Protein AF-A0A3B0TQI8-F1 (afdb_monomer_lite)

Sequence (138 aa):
MKEDKDKKLDAFIRKAVIEVGLENPTVDFTRSVLSKIQADAQKSTAFVYRPLISKSVWLMILTAIAGVFVYSIWENPSSEISWLAVSKLNRFAEFNLLANSLNFYISNTVIYSFVGLAFFVWVQVFLLKSYMNKRIAL

Foldseek 3Di:
DVVVVVVVVVVVVVVVDVVVPDPDDPPCNVVVVVVVVVVVVVVPPPPPPDPPADPVVVVVVVVVVVVVVVVVCVVDVPPDPPVPDPPPPPPPPDDDDDDDDPPPPCDVVNVVVVVVVVVVVVVVVVVVVVVVVVVVVD

Structure (mmCIF, N/CA/C/O backbone):
data_AF-A0A3B0TQI8-F1
#
_entry.id   AF-A0A3B0TQI8-F1
#
loop_
_atom_site.group_PDB
_atom_site.id
_atom_site.type_symbol
_atom_site.label_atom_id
_atom_site.label_alt_id
_atom_site.label_comp_id
_atom_site.label_asym_id
_atom_site.label_entity_id
_atom_site.label_seq_id
_atom_site.pdbx_PDB_ins_code
_atom_site.Cartn_x
_atom_site.Cartn_y
_atom_site.Cartn_z
_atom_site.occupancy
_atom_site.B_iso_or_equiv
_atom_site.auth_seq_id
_atom_site.auth_comp_id
_atom_site.auth_asym_id
_atom_site.auth_atom_id
_atom_site.pdbx_PDB_model_num
ATOM 1 N N . MET A 1 1 ? -16.531 9.895 62.128 1.00 58.44 1 MET A N 1
ATOM 2 C CA . MET A 1 1 ? -17.303 11.049 61.598 1.00 58.44 1 MET A CA 1
ATOM 3 C C . MET A 1 1 ? -17.524 11.023 60.077 1.00 58.44 1 MET A C 1
ATOM 5 O O . MET A 1 1 ? -18.544 11.544 59.652 1.00 58.44 1 MET A O 1
ATOM 9 N N . LYS A 1 2 ? -16.628 10.447 59.249 1.00 62.44 2 LYS A N 1
ATOM 10 C CA . LYS A 1 2 ? -16.871 10.251 57.797 1.00 62.44 2 LYS A CA 1
ATOM 11 C C . LYS A 1 2 ? -17.733 9.011 57.502 1.00 62.44 2 LYS A C 1
ATOM 13 O O . LYS A 1 2 ? -18.733 9.125 56.816 1.00 62.44 2 LYS A O 1
ATOM 18 N N . GLU A 1 3 ? -17.442 7.898 58.172 1.00 70.44 3 GLU A N 1
ATOM 19 C CA . GLU A 1 3 ? -18.153 6.618 58.008 1.00 70.44 3 GLU A CA 1
ATOM 20 C C . GLU A 1 3 ? -19.667 6.683 58.319 1.00 70.44 3 GLU A C 1
ATOM 22 O O . GLU A 1 3 ? -20.476 6.032 57.666 1.00 70.44 3 GLU A O 1
ATOM 27 N N . ASP A 1 4 ? -20.081 7.523 59.276 1.00 75.38 4 ASP A N 1
ATOM 28 C CA . ASP A 1 4 ? -21.503 7.764 59.579 1.00 75.38 4 ASP A CA 1
ATOM 29 C C . ASP A 1 4 ? -22.238 8.527 58.472 1.00 75.38 4 ASP A C 1
ATOM 31 O O . ASP A 1 4 ? -23.449 8.377 58.303 1.00 75.38 4 ASP A O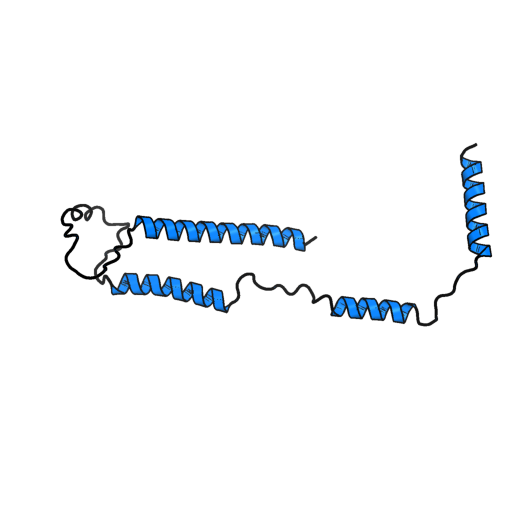 1
ATOM 35 N N . LYS A 1 5 ? -21.524 9.378 57.725 1.00 77.69 5 LYS A N 1
ATOM 36 C CA . LYS A 1 5 ? -22.107 10.114 56.598 1.00 77.69 5 LYS A CA 1
ATOM 37 C C . LYS A 1 5 ? -22.331 9.179 55.416 1.00 77.69 5 LYS A C 1
ATOM 39 O O . LYS A 1 5 ? -23.392 9.251 54.805 1.00 77.69 5 LYS A O 1
ATOM 44 N N . ASP A 1 6 ? -21.395 8.266 55.175 1.00 83.69 6 ASP A N 1
ATOM 45 C CA . ASP A 1 6 ? -21.496 7.268 54.108 1.00 83.69 6 ASP A CA 1
ATOM 46 C C . ASP A 1 6 ? -22.651 6.290 54.373 1.00 83.69 6 ASP A C 1
ATOM 48 O O . ASP A 1 6 ? -23.469 6.052 53.488 1.00 83.69 6 ASP A O 1
ATOM 52 N N . LYS A 1 7 ? -22.819 5.823 55.621 1.00 86.94 7 LYS A N 1
ATOM 53 C CA . LYS A 1 7 ? -23.960 4.970 56.016 1.00 86.94 7 LYS A CA 1
ATOM 54 C C . LYS A 1 7 ? -25.311 5.670 55.854 1.00 86.94 7 LYS A C 1
ATOM 56 O O . LYS A 1 7 ? -26.284 5.050 55.428 1.00 86.94 7 LYS A O 1
ATOM 61 N N . LYS A 1 8 ? -25.392 6.964 56.182 1.00 87.12 8 LYS A N 1
ATOM 62 C CA . LYS A 1 8 ? -26.620 7.754 55.985 1.00 87.12 8 LYS A CA 1
ATOM 63 C C . LYS A 1 8 ? -26.927 7.986 54.509 1.00 87.12 8 LYS A C 1
ATOM 65 O O . LYS A 1 8 ? -28.097 7.951 54.133 1.00 87.12 8 LYS A O 1
ATOM 70 N N . LEU A 1 9 ? -25.900 8.210 53.693 1.00 89.19 9 LEU A N 1
ATOM 71 C CA . LEU A 1 9 ? -26.044 8.381 52.252 1.00 89.19 9 LEU A CA 1
ATOM 72 C C . LEU A 1 9 ? -26.513 7.083 51.586 1.00 89.19 9 LEU A C 1
ATOM 74 O O . LEU A 1 9 ? -27.453 7.113 50.798 1.00 89.19 9 LEU A O 1
ATOM 78 N N . ASP A 1 10 ? -25.933 5.947 51.967 1.00 89.62 10 ASP A N 1
ATOM 79 C CA . ASP A 1 10 ? -26.330 4.630 51.463 1.00 89.62 10 ASP A CA 1
ATOM 80 C C . ASP A 1 10 ? -27.778 4.285 51.850 1.00 89.62 10 ASP A C 1
ATOM 82 O O . ASP A 1 10 ? -28.590 3.898 51.009 1.00 89.62 10 ASP A O 1
ATOM 86 N N . ALA A 1 11 ? -28.164 4.544 53.105 1.00 91.00 11 ALA A N 1
ATOM 87 C CA . ALA A 1 11 ? -29.542 4.364 53.559 1.00 91.00 11 ALA A CA 1
ATOM 88 C C . ALA A 1 11 ? -30.543 5.267 52.811 1.00 91.00 11 ALA A C 1
ATOM 90 O O . ALA A 1 11 ? -31.671 4.844 52.540 1.00 91.00 11 ALA A O 1
ATOM 91 N N . PHE A 1 12 ? -30.140 6.494 52.467 1.00 90.88 12 PHE A N 1
ATOM 92 C CA . PHE A 1 12 ? -30.950 7.424 51.680 1.00 90.88 12 PHE A CA 1
ATOM 93 C C . PHE A 1 12 ? -31.124 6.943 50.234 1.00 90.88 12 PHE A C 1
ATOM 95 O O . PHE A 1 12 ? -32.255 6.865 49.757 1.00 90.88 12 PHE A O 1
ATOM 102 N N . ILE A 1 13 ? -30.033 6.547 49.569 1.00 87.94 13 ILE A N 1
ATOM 103 C CA . ILE A 1 13 ? -30.069 5.994 48.206 1.00 87.94 13 ILE A CA 1
ATOM 104 C C . ILE A 1 13 ? -30.945 4.741 48.173 1.00 87.94 13 ILE A C 1
ATOM 106 O O . ILE A 1 13 ? -31.817 4.611 47.317 1.00 87.94 13 ILE A O 1
ATOM 110 N N . ARG A 1 14 ? -30.777 3.843 49.146 1.00 86.50 14 ARG A N 1
ATOM 111 C CA . ARG A 1 14 ? -31.551 2.604 49.230 1.00 86.50 14 ARG A CA 1
ATOM 112 C C . ARG A 1 14 ? -33.044 2.865 49.422 1.00 86.50 14 ARG A C 1
ATOM 114 O O . ARG A 1 14 ? -33.850 2.184 48.796 1.00 86.50 14 ARG A O 1
ATOM 121 N N . LYS A 1 15 ? -33.424 3.857 50.236 1.00 87.50 15 LYS A N 1
ATOM 122 C CA . LYS A 1 15 ? -34.827 4.285 50.367 1.00 87.50 15 LYS A CA 1
ATOM 123 C C . LYS A 1 15 ? -35.376 4.845 49.059 1.00 87.50 15 LYS A C 1
ATOM 125 O O . LYS A 1 15 ? -36.443 4.411 48.646 1.00 87.50 15 LYS A O 1
ATOM 130 N N . ALA A 1 16 ? -34.634 5.738 48.407 1.00 85.12 16 ALA A N 1
ATOM 131 C CA . ALA A 1 16 ? -35.056 6.344 47.148 1.00 85.12 16 ALA A CA 1
ATOM 132 C C . ALA A 1 16 ? -35.279 5.287 46.051 1.00 85.12 16 ALA A C 1
ATOM 134 O O . ALA A 1 16 ? -36.286 5.326 45.355 1.00 85.12 16 ALA A O 1
ATOM 135 N N . VAL A 1 17 ? -34.392 4.293 45.941 1.00 82.50 17 VAL A N 1
ATOM 136 C CA . VAL A 1 17 ? -34.528 3.192 44.969 1.00 82.50 17 VAL A CA 1
ATOM 137 C C . VAL A 1 17 ? -35.732 2.294 45.277 1.00 82.50 17 VAL A C 1
ATOM 139 O O . VAL A 1 17 ? -36.425 1.863 44.361 1.00 82.50 17 VAL A O 1
ATOM 142 N N . ILE A 1 18 ? -36.004 2.013 46.555 1.00 82.44 18 ILE A N 1
ATOM 143 C CA . ILE A 1 18 ? -37.165 1.202 46.959 1.00 82.44 18 ILE A CA 1
ATOM 144 C C . ILE A 1 18 ? -38.481 1.953 46.701 1.00 82.44 18 ILE A C 1
ATOM 146 O O . ILE A 1 18 ? -39.453 1.339 46.272 1.00 82.44 18 ILE A O 1
ATOM 150 N N . GLU A 1 19 ? -38.513 3.263 46.954 1.00 79.94 19 GLU A N 1
ATOM 151 C CA . GLU A 1 19 ? -39.705 4.114 46.826 1.00 79.94 19 GLU A CA 1
ATOM 152 C C . GLU A 1 19 ? -40.089 4.387 45.365 1.00 79.94 19 GLU A C 1
ATOM 154 O O . GLU A 1 19 ? -41.273 4.425 45.039 1.00 79.94 19 GLU A O 1
ATOM 159 N N . VAL A 1 20 ? -39.099 4.493 44.473 1.00 75.00 20 VAL A N 1
ATOM 160 C CA . VAL A 1 20 ? -39.312 4.593 43.017 1.00 75.00 20 VAL A CA 1
ATOM 161 C C . VAL A 1 20 ? -39.842 3.277 42.427 1.00 75.00 20 VAL A C 1
ATOM 163 O O . VAL A 1 20 ? -40.488 3.283 41.382 1.00 75.00 20 VAL A O 1
ATOM 166 N N . GLY A 1 21 ? -39.644 2.155 43.127 1.00 67.69 21 GLY A N 1
ATOM 167 C CA . GLY A 1 21 ? -40.015 0.830 42.650 1.00 67.69 21 GLY A CA 1
ATOM 168 C C . GLY A 1 21 ? -39.074 0.329 41.553 1.00 67.69 21 GLY A C 1
ATOM 169 O O . GLY A 1 21 ? -38.402 1.086 40.856 1.00 67.69 21 GLY A O 1
ATOM 170 N N . LEU A 1 22 ? -39.000 -0.992 41.405 1.00 70.44 22 LEU A N 1
ATOM 171 C CA . LEU A 1 22 ? -38.282 -1.599 40.290 1.00 70.44 22 LEU A CA 1
ATOM 172 C C . LEU A 1 22 ? -39.195 -1.543 39.065 1.00 70.44 22 LEU A C 1
ATOM 174 O O . LEU A 1 22 ? -40.205 -2.248 39.014 1.00 70.44 22 LEU A O 1
ATOM 178 N N . GLU A 1 23 ? -38.850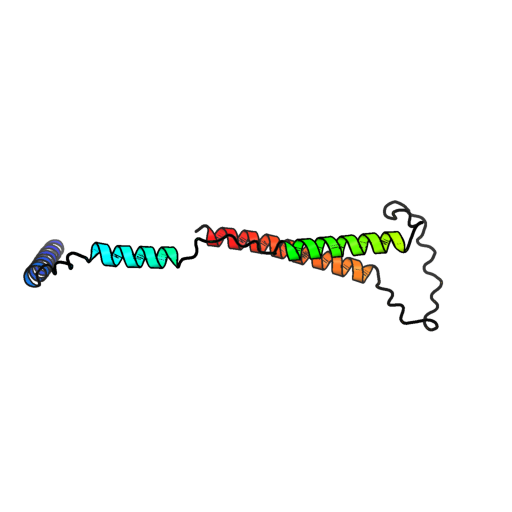 -0.710 38.082 1.00 70.00 23 GLU A N 1
ATOM 179 C CA . GLU A 1 23 ? -39.434 -0.825 36.748 1.00 70.00 23 GLU A CA 1
ATOM 180 C C . GLU A 1 23 ? -39.088 -2.213 36.210 1.00 70.00 23 GLU A C 1
ATOM 182 O O . GLU A 1 23 ? -37.935 -2.520 35.897 1.00 70.00 23 GLU A O 1
ATOM 187 N N . ASN A 1 24 ? -40.089 -3.091 36.161 1.00 71.00 24 ASN A N 1
ATOM 188 C CA . ASN A 1 24 ? -39.896 -4.400 35.571 1.00 71.00 24 ASN A CA 1
ATOM 189 C C . ASN A 1 24 ? -39.803 -4.218 34.057 1.00 71.00 24 ASN A C 1
ATOM 191 O O . ASN A 1 24 ? -40.734 -3.671 33.454 1.00 71.00 24 ASN A O 1
ATOM 195 N N . PRO A 1 25 ? -38.707 -4.671 33.428 1.00 75.81 25 PRO A N 1
ATOM 196 C CA . PRO A 1 25 ? -38.618 -4.639 31.985 1.00 75.81 25 PRO A CA 1
ATOM 197 C C . PRO A 1 25 ? -39.779 -5.440 31.391 1.00 75.81 25 PRO A C 1
ATOM 199 O O . PRO A 1 25 ? -40.278 -6.399 31.988 1.00 75.81 25 PRO A O 1
ATOM 202 N N . THR A 1 26 ? -40.212 -5.056 30.195 1.00 82.56 26 THR A N 1
ATOM 203 C CA . THR A 1 26 ? -41.199 -5.837 29.450 1.00 82.56 26 THR A CA 1
ATOM 204 C C . THR A 1 26 ? -40.712 -7.273 29.268 1.00 82.56 26 THR A C 1
ATOM 206 O O . THR A 1 26 ? -39.513 -7.529 29.156 1.00 82.56 26 THR A O 1
ATOM 209 N N . VAL A 1 27 ? -41.648 -8.224 29.211 1.00 83.38 27 VAL A N 1
ATOM 210 C CA . VAL A 1 27 ? -41.355 -9.667 29.092 1.00 83.38 27 VAL A CA 1
ATOM 211 C C . VAL A 1 27 ? -40.418 -9.964 27.908 1.00 83.38 27 VAL A C 1
ATOM 213 O O . VAL A 1 27 ? -39.558 -10.838 27.983 1.00 83.38 27 VAL A O 1
ATOM 216 N N . ASP A 1 28 ? -40.518 -9.159 26.846 1.00 86.12 28 ASP A N 1
ATOM 217 C CA . ASP A 1 28 ? -39.713 -9.263 25.628 1.00 86.12 28 ASP A CA 1
ATOM 218 C C . ASP A 1 28 ? -38.469 -8.362 25.598 1.00 86.12 28 ASP A C 1
ATOM 220 O O . ASP A 1 28 ? -37.828 -8.236 24.551 1.00 86.12 28 ASP A O 1
ATOM 224 N N . PHE A 1 29 ? -38.094 -7.723 26.706 1.00 85.56 29 PHE A N 1
ATOM 225 C CA . PHE A 1 29 ? -36.951 -6.809 26.759 1.00 85.56 29 PHE A CA 1
ATOM 226 C C . PHE A 1 29 ? -35.660 -7.495 26.310 1.00 85.56 29 PHE A C 1
ATOM 228 O O . PHE A 1 29 ? -35.001 -7.033 25.378 1.00 85.56 29 PHE A O 1
ATOM 235 N N . THR A 1 30 ? -35.344 -8.652 26.896 1.00 88.38 30 THR A N 1
ATOM 236 C CA . THR A 1 30 ? -34.149 -9.427 26.535 1.00 88.38 30 THR A CA 1
ATOM 237 C C . THR A 1 30 ? -34.172 -9.828 25.065 1.00 88.38 30 THR A C 1
ATOM 239 O O . THR A 1 30 ? -33.160 -9.714 24.376 1.00 88.38 30 THR A O 1
ATOM 242 N N . ARG A 1 31 ? -35.337 -10.240 24.553 1.00 86.31 31 ARG A N 1
ATOM 243 C CA . ARG A 1 31 ? -35.507 -10.622 23.147 1.00 86.31 31 ARG A CA 1
ATOM 244 C C . ARG A 1 31 ? -35.300 -9.428 22.213 1.00 86.31 31 ARG A C 1
ATOM 246 O O . ARG A 1 31 ? -34.619 -9.554 21.200 1.00 86.31 31 ARG A O 1
ATOM 253 N N . SER A 1 32 ? -35.833 -8.266 22.578 1.00 86.56 32 SER A N 1
ATOM 254 C CA .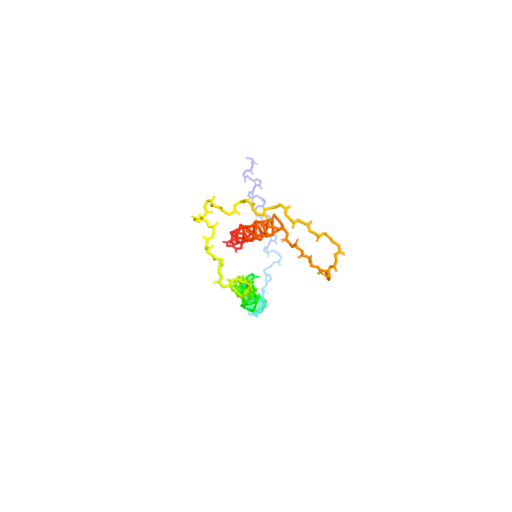 SER A 1 32 ? -35.722 -7.020 21.815 1.00 86.56 32 SER A CA 1
ATOM 255 C C . SER A 1 32 ? -34.283 -6.509 21.778 1.00 86.56 32 SER A C 1
ATOM 257 O O . SER A 1 32 ? -33.778 -6.167 20.708 1.00 86.56 32 SER A O 1
ATOM 259 N N . VAL A 1 33 ? -33.594 -6.523 22.920 1.00 88.25 33 VAL A N 1
ATOM 260 C CA . VAL A 1 33 ? -32.180 -6.141 23.028 1.00 88.25 33 VAL A CA 1
ATOM 261 C C . VAL A 1 33 ? -31.303 -7.099 22.226 1.00 88.25 33 VAL A C 1
ATOM 263 O O . VAL A 1 33 ? -30.529 -6.650 21.383 1.00 88.25 33 VAL A O 1
ATOM 266 N N . LEU A 1 34 ? -31.474 -8.412 22.405 1.00 86.69 34 LEU A N 1
ATOM 267 C CA . LEU A 1 34 ? -30.688 -9.411 21.683 1.00 86.69 34 LEU A CA 1
ATOM 268 C C . LEU A 1 34 ? -30.939 -9.350 20.170 1.00 86.69 34 LEU A C 1
ATOM 270 O O . LEU A 1 34 ? -29.992 -9.474 19.400 1.00 86.69 34 LEU A O 1
ATOM 274 N N . SER A 1 35 ? -32.176 -9.087 19.736 1.00 85.69 35 SER A N 1
ATOM 275 C CA . SER A 1 35 ? -32.499 -8.930 18.311 1.00 85.69 35 SER A CA 1
ATOM 276 C C . SER A 1 35 ? -31.818 -7.714 17.678 1.00 85.69 35 SER A C 1
ATOM 278 O O . SER A 1 35 ? -31.323 -7.812 16.557 1.00 85.69 35 SER A O 1
ATOM 280 N N . LYS A 1 36 ? -31.723 -6.587 18.400 1.00 84.88 36 LYS A N 1
ATOM 281 C CA . LYS A 1 36 ? -31.004 -5.391 17.935 1.00 84.88 36 LYS A CA 1
ATOM 282 C C . LYS A 1 36 ? -29.500 -5.625 17.898 1.00 84.88 36 LYS A C 1
ATOM 284 O O . LYS A 1 36 ? -28.876 -5.320 16.891 1.00 84.88 36 LYS A O 1
ATOM 289 N N . ILE A 1 37 ? -28.943 -6.248 18.937 1.00 82.81 37 ILE A N 1
ATOM 290 C CA . ILE A 1 37 ? -27.519 -6.606 18.980 1.00 82.81 37 ILE A CA 1
ATOM 291 C C . ILE A 1 37 ? -27.170 -7.563 17.836 1.00 82.81 37 ILE A C 1
ATOM 293 O O . ILE A 1 37 ? -26.157 -7.372 17.176 1.00 82.81 37 ILE A O 1
ATOM 297 N N . GLN A 1 38 ? -28.002 -8.570 17.563 1.00 80.62 38 GLN A N 1
ATOM 298 C CA . GLN A 1 38 ? -27.779 -9.504 16.457 1.00 80.62 38 GLN A CA 1
ATOM 299 C C . GLN A 1 38 ? -27.933 -8.832 15.091 1.00 80.62 38 GLN A C 1
ATOM 301 O O . GLN A 1 38 ? -27.119 -9.085 14.208 1.00 80.62 38 GLN A O 1
ATOM 306 N N . ALA A 1 39 ? -28.922 -7.953 14.913 1.00 77.12 39 ALA A N 1
ATOM 307 C CA . ALA A 1 39 ? -29.088 -7.192 13.678 1.00 77.12 39 ALA A CA 1
ATOM 308 C C . ALA A 1 39 ? -27.897 -6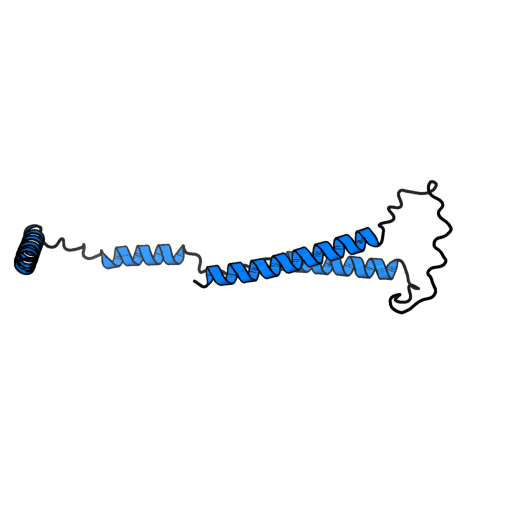.253 13.421 1.00 77.12 39 ALA A C 1
ATOM 310 O O . ALA A 1 39 ? -27.418 -6.162 12.291 1.00 77.12 39 ALA A O 1
ATOM 311 N N . ASP A 1 40 ? -27.378 -5.599 14.459 1.00 73.88 40 ASP A N 1
ATOM 312 C CA . ASP A 1 40 ? -26.201 -4.735 14.356 1.00 73.88 40 ASP A CA 1
ATOM 313 C C . ASP A 1 40 ? -24.903 -5.543 14.206 1.00 73.88 40 ASP A C 1
ATOM 315 O O . ASP A 1 40 ? -24.019 -5.141 13.455 1.00 73.88 40 ASP A O 1
ATOM 319 N N . ALA A 1 41 ? -24.807 -6.729 14.813 1.00 68.62 41 ALA A N 1
ATOM 320 C CA . ALA A 1 41 ? -23.704 -7.666 14.597 1.00 68.62 41 ALA A CA 1
ATOM 321 C C . ALA A 1 41 ? -23.714 -8.272 13.183 1.00 68.62 41 ALA A C 1
ATOM 323 O O . ALA A 1 41 ? -22.653 -8.535 12.630 1.00 68.62 41 ALA A O 1
ATOM 324 N N . GLN A 1 42 ? -24.888 -8.460 12.573 1.00 65.19 42 GLN A N 1
ATOM 325 C CA . GLN A 1 42 ? -25.015 -8.875 11.172 1.00 65.19 42 GLN A CA 1
ATOM 326 C C . GLN A 1 42 ? -24.726 -7.728 10.192 1.00 65.19 42 GLN A C 1
ATOM 328 O O . GLN A 1 42 ? -24.193 -7.973 9.110 1.00 65.19 42 GLN A O 1
ATOM 333 N N . LYS A 1 43 ? -25.058 -6.481 10.559 1.00 61.84 43 LYS A N 1
ATOM 334 C CA . LYS A 1 43 ? -24.711 -5.272 9.786 1.00 61.84 43 LYS A CA 1
ATOM 335 C C . LYS A 1 43 ? -23.244 -4.884 9.912 1.00 61.84 43 LYS A C 1
ATOM 337 O O . LYS A 1 43 ? -22.695 -4.314 8.971 1.00 61.84 43 LYS A O 1
ATOM 342 N N . SER A 1 44 ? -22.618 -5.182 11.050 1.00 56.88 44 SER A N 1
ATOM 343 C CA . SER A 1 44 ? -21.171 -5.165 11.217 1.00 56.88 44 SER A CA 1
ATOM 344 C C . SER A 1 44 ? -20.621 -6.274 10.337 1.00 56.88 44 SER A C 1
ATOM 346 O O . SER A 1 44 ? -20.460 -7.416 10.756 1.00 56.88 44 SER A O 1
ATOM 348 N N . THR A 1 45 ? -20.434 -5.951 9.060 1.00 57.31 45 THR A N 1
ATOM 349 C CA . THR A 1 45 ? -19.796 -6.808 8.073 1.00 57.31 45 THR A CA 1
ATOM 350 C C . THR A 1 45 ? -18.519 -7.337 8.707 1.00 57.31 45 THR A C 1
ATOM 352 O O . THR A 1 45 ? -17.562 -6.574 8.858 1.00 57.31 45 THR A O 1
ATOM 355 N N . ALA A 1 46 ? -18.557 -8.599 9.152 1.00 59.38 46 ALA A N 1
ATOM 356 C CA . ALA A 1 46 ? -17.454 -9.293 9.800 1.00 59.38 46 ALA A CA 1
ATOM 357 C C . ALA A 1 46 ? -16.180 -8.894 9.081 1.00 59.38 46 ALA A C 1
ATOM 359 O O . ALA A 1 46 ? -16.156 -9.083 7.876 1.00 59.38 46 ALA A O 1
ATOM 360 N N . PHE A 1 47 ? -15.225 -8.268 9.775 1.00 57.88 47 PHE A N 1
ATOM 361 C CA . PHE A 1 47 ? -14.058 -7.576 9.219 1.00 57.88 47 PHE A CA 1
ATOM 362 C C . PHE A 1 47 ? -13.472 -8.333 8.010 1.00 57.88 47 PHE A C 1
ATOM 364 O O . PHE A 1 47 ? -12.601 -9.192 8.151 1.00 57.88 47 PHE A O 1
ATOM 371 N N . VAL A 1 48 ? -14.014 -8.092 6.807 1.00 63.47 48 VAL A N 1
ATOM 372 C CA . VAL A 1 48 ? -13.692 -8.941 5.661 1.00 63.47 48 VAL A CA 1
ATOM 373 C C . VAL A 1 48 ? -12.359 -8.420 5.195 1.00 63.47 48 VAL A C 1
ATOM 375 O O . VAL A 1 48 ? -12.277 -7.305 4.678 1.00 63.47 48 VAL A O 1
ATOM 378 N N . TYR A 1 49 ? -11.311 -9.207 5.422 1.00 58.50 49 TYR A N 1
ATOM 379 C CA . TYR A 1 49 ? -9.972 -8.879 4.970 1.00 58.50 49 TYR A CA 1
ATOM 380 C C . TYR A 1 49 ? -9.998 -8.644 3.460 1.00 58.50 49 TYR A C 1
ATOM 382 O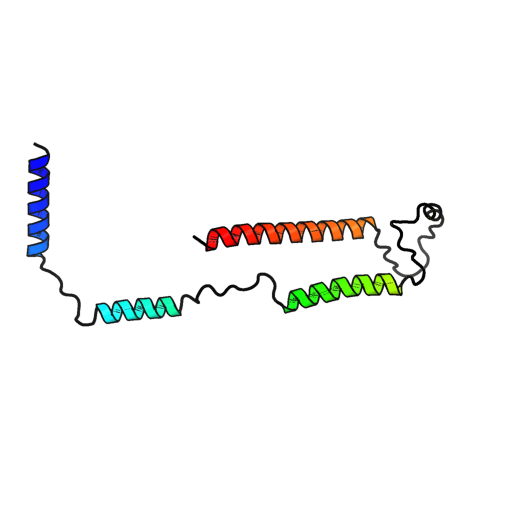 O . TYR A 1 49 ? -10.009 -9.579 2.655 1.00 58.50 49 TYR A O 1
ATOM 390 N N . ARG A 1 50 ? -10.045 -7.371 3.070 1.00 65.88 50 ARG A N 1
ATOM 391 C CA . ARG A 1 50 ? -10.018 -6.963 1.675 1.00 65.88 50 ARG A CA 1
ATOM 392 C C . ARG A 1 50 ? -8.549 -6.756 1.320 1.00 65.88 50 ARG A C 1
ATOM 394 O O . ARG A 1 50 ? -7.908 -5.891 1.921 1.00 65.88 50 ARG A O 1
ATOM 401 N N . PRO A 1 51 ? -7.975 -7.556 0.405 1.00 72.81 51 PRO A N 1
ATOM 402 C CA . PRO A 1 51 ? -6.584 -7.371 0.021 1.00 72.81 51 PRO A CA 1
ATOM 403 C C . PRO A 1 51 ? -6.396 -5.943 -0.513 1.00 72.81 51 PRO A C 1
ATOM 405 O O . PRO A 1 51 ? -7.195 -5.483 -1.328 1.00 72.81 51 PRO A O 1
ATOM 408 N N . LEU A 1 52 ? -5.352 -5.248 -0.037 1.00 70.50 52 LEU A N 1
ATOM 409 C CA . LEU A 1 52 ? -5.074 -3.835 -0.359 1.00 70.50 52 LEU A CA 1
ATOM 410 C C . LEU A 1 52 ? -4.999 -3.575 -1.870 1.00 70.50 52 LEU A C 1
ATOM 412 O O . LEU A 1 52 ? -5.336 -2.493 -2.333 1.00 70.50 52 LEU A O 1
ATOM 416 N N . ILE A 1 53 ? -4.557 -4.577 -2.627 1.00 78.69 53 ILE A N 1
ATOM 417 C CA . ILE A 1 53 ? -4.492 -4.555 -4.083 1.00 78.69 53 ILE A CA 1
ATOM 418 C C . ILE A 1 53 ? -5.351 -5.715 -4.580 1.00 78.69 53 ILE A C 1
ATOM 420 O O . ILE A 1 53 ? -5.171 -6.858 -4.149 1.00 78.69 53 ILE A O 1
ATOM 424 N N . SER A 1 54 ? -6.301 -5.428 -5.471 1.00 82.62 54 SER A N 1
ATOM 425 C CA . SER A 1 54 ? -7.146 -6.467 -6.057 1.00 82.62 54 SER A CA 1
ATOM 426 C C . SER A 1 54 ? -6.307 -7.426 -6.909 1.00 82.62 54 SER A C 1
ATOM 428 O O . SER A 1 54 ? -5.272 -7.054 -7.465 1.00 82.62 54 SER A O 1
ATOM 430 N N . LYS A 1 55 ? -6.763 -8.676 -7.047 1.00 80.69 55 LYS A N 1
ATOM 431 C CA . LYS A 1 55 ? -6.073 -9.686 -7.870 1.00 80.69 55 LYS A CA 1
ATOM 432 C C . LYS A 1 55 ? -5.875 -9.215 -9.320 1.00 80.69 55 LYS A C 1
ATOM 434 O O . LYS A 1 55 ? -4.855 -9.516 -9.926 1.00 80.69 55 LYS A O 1
ATOM 439 N N . SER A 1 56 ? -6.813 -8.424 -9.842 1.00 85.25 56 SER A N 1
ATOM 440 C CA . SER A 1 56 ? -6.746 -7.840 -11.185 1.00 85.25 56 SER A CA 1
ATOM 441 C C . SER A 1 56 ? -5.611 -6.823 -11.331 1.00 85.25 56 SER A C 1
ATOM 443 O O . SER A 1 56 ? -4.918 -6.825 -12.342 1.00 85.25 56 SER A O 1
ATOM 445 N N . VAL A 1 57 ? -5.377 -5.987 -10.313 1.00 86.94 57 VAL A N 1
ATOM 446 C CA . VAL A 1 57 ? -4.272 -5.012 -10.329 1.00 86.94 57 VAL A CA 1
ATOM 447 C C . VAL A 1 57 ? -2.922 -5.722 -10.219 1.00 86.94 57 VAL A C 1
ATOM 449 O O . VAL A 1 57 ? -1.973 -5.340 -10.892 1.00 86.94 57 VAL A O 1
ATOM 452 N N . TRP A 1 58 ? -2.841 -6.811 -9.450 1.00 90.06 58 TRP A N 1
ATOM 453 C CA . TRP A 1 58 ? -1.651 -7.668 -9.427 1.00 90.06 58 TRP A CA 1
ATOM 454 C C . TRP A 1 58 ? -1.315 -8.256 -10.799 1.00 90.06 58 TRP A C 1
ATOM 456 O O . TRP A 1 58 ? -0.152 -8.269 -11.196 1.00 90.06 58 TRP A O 1
ATOM 466 N N . LEU A 1 59 ? -2.333 -8.702 -11.536 1.00 90.56 59 LEU A N 1
ATOM 467 C CA . LEU A 1 59 ? -2.156 -9.221 -12.889 1.00 90.56 59 LEU A CA 1
ATOM 468 C C . LEU A 1 59 ? -1.688 -8.114 -13.845 1.00 90.56 59 LEU A C 1
ATOM 470 O O . LEU A 1 59 ? -0.750 -8.337 -14.602 1.00 90.56 59 LEU A O 1
ATOM 474 N N . MET A 1 60 ? -2.254 -6.906 -13.732 1.00 92.38 60 MET A N 1
ATOM 475 C CA . MET A 1 60 ? -1.821 -5.731 -14.498 1.00 92.38 60 MET A CA 1
ATOM 476 C C . MET A 1 60 ? -0.343 -5.381 -14.243 1.00 92.38 60 MET A C 1
ATOM 478 O O . MET A 1 60 ? 0.406 -5.137 -15.191 1.00 92.38 60 MET A O 1
ATOM 482 N N . ILE A 1 61 ? 0.100 -5.399 -12.981 1.00 88.88 61 ILE A N 1
ATOM 483 C CA . ILE A 1 61 ? 1.504 -5.147 -12.615 1.00 88.88 61 ILE A CA 1
ATOM 484 C C . ILE A 1 61 ? 2.418 -6.214 -13.227 1.00 88.88 61 ILE A C 1
ATOM 486 O O . ILE A 1 61 ? 3.433 -5.873 -13.832 1.00 88.88 61 ILE A O 1
ATOM 490 N N . LEU A 1 62 ? 2.044 -7.494 -13.124 1.00 92.88 62 LEU A N 1
ATOM 491 C CA . LEU A 1 62 ? 2.812 -8.592 -13.715 1.00 92.88 62 LEU A CA 1
ATOM 492 C C . LEU A 1 62 ? 2.952 -8.416 -15.232 1.00 92.88 62 LEU A C 1
ATOM 494 O O . LEU A 1 62 ? 4.051 -8.546 -15.767 1.00 92.88 62 LEU A O 1
ATOM 498 N N . THR A 1 63 ? 1.860 -8.072 -15.919 1.00 93.06 63 THR A N 1
ATOM 499 C CA . THR A 1 63 ? 1.882 -7.837 -17.368 1.00 93.06 63 THR A CA 1
ATOM 500 C C . THR A 1 63 ? 2.720 -6.625 -17.754 1.00 93.06 63 THR A C 1
ATOM 502 O O . THR A 1 63 ? 3.426 -6.684 -18.755 1.00 93.06 63 THR A O 1
ATOM 505 N N . ALA A 1 64 ? 2.706 -5.552 -16.959 1.00 90.75 64 ALA A N 1
ATOM 506 C CA . ALA A 1 64 ? 3.533 -4.376 -17.216 1.00 90.75 64 ALA A CA 1
ATOM 507 C C . ALA A 1 64 ? 5.027 -4.709 -17.087 1.00 90.75 64 ALA A C 1
ATOM 509 O O . ALA A 1 64 ? 5.815 -4.369 -17.966 1.00 90.75 64 ALA A O 1
ATOM 510 N N . ILE A 1 65 ? 5.405 -5.443 -16.037 1.00 88.56 65 ILE A N 1
ATOM 511 C CA . ILE A 1 65 ? 6.783 -5.905 -15.831 1.00 88.56 65 ILE A CA 1
ATOM 512 C C . ILE A 1 65 ? 7.213 -6.828 -16.977 1.00 88.56 65 ILE A C 1
ATOM 514 O O . ILE A 1 65 ? 8.270 -6.621 -17.572 1.00 88.56 65 ILE A O 1
ATOM 518 N N . ALA A 1 66 ? 6.382 -7.810 -17.334 1.00 89.69 66 ALA A N 1
ATOM 519 C CA . ALA A 1 66 ? 6.655 -8.712 -18.449 1.00 89.69 66 ALA A CA 1
ATOM 520 C C . ALA A 1 66 ? 6.790 -7.958 -19.783 1.00 89.69 66 ALA A C 1
ATOM 522 O O . ALA A 1 66 ? 7.677 -8.276 -20.569 1.00 89.69 66 ALA A O 1
ATOM 523 N N . GLY A 1 67 ? 5.974 -6.925 -20.016 1.00 88.62 67 GLY A N 1
ATOM 524 C CA . GLY A 1 67 ? 6.064 -6.068 -21.199 1.00 88.62 67 GLY A CA 1
ATOM 525 C C . GLY A 1 67 ? 7.404 -5.342 -21.301 1.00 88.62 67 GLY A C 1
ATOM 526 O O . GLY A 1 67 ? 8.000 -5.324 -22.373 1.00 88.62 67 GLY A O 1
ATOM 527 N N . VAL A 1 68 ? 7.926 -4.827 -20.184 1.00 81.50 68 VAL A N 1
ATOM 528 C CA . VAL A 1 68 ? 9.262 -4.206 -20.139 1.00 81.50 68 VAL A CA 1
ATOM 529 C C . VAL A 1 68 ? 10.360 -5.227 -20.455 1.00 81.50 68 VAL A C 1
ATOM 531 O O . VAL A 1 68 ? 11.280 -4.923 -21.212 1.00 81.50 68 VAL A O 1
ATOM 534 N N . PHE A 1 69 ? 10.256 -6.453 -19.934 1.00 79.00 69 PHE A N 1
ATOM 535 C CA . PHE A 1 69 ? 11.216 -7.517 -20.247 1.00 79.00 69 PHE A CA 1
ATOM 536 C C . PHE A 1 69 ? 11.162 -7.946 -21.715 1.00 79.00 69 PHE A C 1
ATOM 538 O O . PHE A 1 69 ? 12.205 -8.065 -22.351 1.00 79.00 69 PHE A O 1
ATOM 545 N N . VAL A 1 70 ? 9.964 -8.148 -22.267 1.00 82.12 70 VAL A N 1
ATOM 546 C CA . VAL A 1 70 ? 9.786 -8.529 -23.674 1.00 82.12 70 VAL A CA 1
ATOM 547 C C . VAL A 1 70 ? 10.293 -7.427 -24.597 1.00 82.12 70 VAL A C 1
ATOM 549 O O . VAL A 1 70 ? 11.018 -7.727 -25.540 1.00 82.12 70 VAL A O 1
ATOM 552 N N . TYR A 1 71 ? 9.981 -6.165 -24.298 1.00 75.19 71 TYR A N 1
ATOM 553 C CA . TYR A 1 71 ? 10.496 -5.018 -25.043 1.00 75.19 71 TYR A CA 1
ATOM 554 C C . TYR A 1 71 ? 12.033 -4.988 -25.034 1.00 75.19 71 TYR A C 1
ATOM 556 O O . TYR A 1 71 ? 12.654 -4.886 -26.087 1.00 75.19 71 TYR A O 1
ATOM 564 N N . SER A 1 72 ? 12.645 -5.196 -23.863 1.00 68.00 72 SER A N 1
ATOM 565 C CA . SER A 1 72 ? 14.105 -5.230 -23.696 1.00 68.00 72 SER A CA 1
ATOM 566 C C . SER A 1 72 ? 14.789 -6.355 -24.493 1.00 68.00 72 SER A C 1
ATOM 568 O O . SER A 1 72 ? 15.882 -6.161 -25.025 1.00 68.00 72 SER A O 1
ATOM 570 N N . ILE A 1 73 ? 14.142 -7.522 -24.619 1.00 70.38 73 ILE A N 1
ATOM 571 C CA . ILE A 1 73 ? 14.662 -8.670 -25.385 1.00 70.38 73 ILE A CA 1
ATOM 572 C C . ILE A 1 73 ? 14.439 -8.489 -26.895 1.00 70.38 73 ILE A C 1
ATOM 574 O O . ILE A 1 73 ? 15.291 -8.874 -27.694 1.00 70.38 73 ILE A O 1
ATOM 578 N N . TRP A 1 74 ? 13.311 -7.903 -27.305 1.00 67.00 74 TRP A N 1
ATOM 579 C CA . TRP A 1 74 ? 12.968 -7.730 -28.720 1.00 67.00 74 TRP A CA 1
ATOM 580 C C . TRP A 1 74 ? 13.832 -6.661 -29.399 1.00 67.00 74 TRP A C 1
ATOM 582 O O . TRP A 1 74 ? 14.217 -6.823 -30.556 1.00 67.00 74 TRP A O 1
ATOM 592 N N . GLU A 1 75 ? 14.178 -5.586 -28.686 1.00 58.91 75 GLU A N 1
ATOM 593 C CA . GLU A 1 75 ? 15.008 -4.506 -29.235 1.00 58.91 75 GLU A CA 1
ATOM 594 C C . GLU A 1 75 ? 16.492 -4.885 -29.388 1.00 58.91 75 GLU A C 1
ATOM 596 O O . GLU A 1 75 ? 17.212 -4.221 -30.131 1.00 58.91 75 GLU A O 1
ATOM 601 N N . ASN A 1 76 ? 16.973 -5.947 -28.726 1.00 52.78 76 ASN A N 1
ATOM 602 C CA . ASN A 1 76 ? 18.378 -6.354 -28.787 1.00 52.78 76 ASN A CA 1
ATOM 603 C C . ASN A 1 76 ? 18.566 -7.886 -28.707 1.00 52.78 76 ASN A C 1
ATOM 605 O O . ASN A 1 76 ? 18.739 -8.425 -27.615 1.00 52.78 76 ASN A O 1
ATOM 609 N N . PRO A 1 77 ? 18.689 -8.606 -29.840 1.00 54.47 77 PRO A N 1
ATOM 610 C CA . PRO A 1 77 ? 19.119 -10.009 -29.825 1.00 54.47 77 PRO A CA 1
ATOM 611 C C . PRO A 1 77 ? 20.606 -10.191 -29.444 1.00 54.47 77 PRO A C 1
ATOM 613 O O . PRO A 1 77 ? 21.076 -11.318 -29.322 1.00 54.47 77 PRO A O 1
ATOM 616 N N . SER A 1 78 ? 21.363 -9.099 -29.272 1.00 50.12 78 SER A N 1
ATOM 617 C CA . SER A 1 78 ? 22.818 -9.104 -29.043 1.00 50.12 78 SER A CA 1
ATOM 618 C C . SER A 1 78 ? 23.278 -8.239 -27.863 1.00 50.12 78 SER A C 1
ATOM 620 O O . SER A 1 78 ? 24.462 -7.895 -27.765 1.00 50.12 78 SER A O 1
ATOM 622 N N . SER A 1 79 ? 22.370 -7.847 -26.968 1.00 47.50 79 SER A N 1
ATOM 623 C CA . SER A 1 79 ? 22.755 -7.258 -25.687 1.00 47.50 79 SER A CA 1
ATOM 624 C C . SER A 1 79 ? 23.245 -8.376 -24.771 1.00 47.50 79 SER A C 1
ATOM 626 O O . SER A 1 79 ? 22.501 -8.969 -23.994 1.00 47.50 79 SER A O 1
ATOM 628 N N . GLU A 1 80 ? 24.544 -8.668 -24.861 1.00 52.75 80 GLU A N 1
ATOM 629 C CA . GLU A 1 80 ? 25.239 -9.318 -23.756 1.00 52.75 80 GLU A CA 1
ATOM 630 C C . GLU A 1 80 ? 24.886 -8.577 -22.466 1.00 52.75 80 GLU A C 1
ATOM 632 O O . GLU A 1 80 ? 24.968 -7.349 -22.382 1.00 52.75 80 GLU A O 1
ATOM 637 N N . ILE A 1 81 ? 24.438 -9.350 -21.486 1.00 48.94 81 ILE A N 1
ATOM 638 C CA . ILE A 1 81 ? 24.002 -8.901 -20.173 1.00 48.94 81 ILE A CA 1
ATOM 639 C C . ILE A 1 81 ? 25.141 -8.080 -19.534 1.00 48.94 81 ILE A C 1
ATOM 641 O O . ILE A 1 81 ? 26.105 -8.606 -18.982 1.00 48.94 81 ILE A O 1
ATOM 645 N N . SER A 1 82 ? 25.046 -6.754 -19.633 1.00 44.22 82 SER A N 1
ATOM 646 C CA . SER A 1 82 ? 26.127 -5.809 -19.326 1.00 44.22 82 SER A CA 1
ATOM 647 C C . SER A 1 82 ? 26.188 -5.409 -17.843 1.00 44.22 82 SER A C 1
ATOM 649 O O . SER A 1 82 ? 26.368 -4.239 -17.518 1.00 44.22 82 SER A O 1
ATOM 651 N N . TRP A 1 83 ? 26.070 -6.365 -16.922 1.00 48.41 83 TRP A N 1
ATOM 652 C CA . TRP A 1 83 ? 26.712 -6.226 -15.603 1.00 48.41 83 TRP A CA 1
ATOM 653 C C . TRP A 1 83 ? 28.059 -6.970 -15.552 1.00 48.41 83 TRP A C 1
ATOM 655 O O . TRP A 1 83 ? 28.766 -6.890 -14.553 1.00 48.41 83 TRP A O 1
ATOM 665 N N . LEU A 1 84 ? 28.442 -7.639 -16.651 1.00 48.28 84 LEU A N 1
ATOM 666 C CA . LEU A 1 84 ? 29.682 -8.412 -16.787 1.00 48.28 84 LEU A CA 1
ATOM 667 C C . LEU A 1 84 ? 30.662 -7.900 -17.865 1.00 48.28 84 LEU A C 1
ATOM 669 O O . LEU A 1 84 ? 31.713 -8.505 -18.047 1.00 48.28 84 LEU A O 1
ATOM 673 N N . ALA A 1 85 ? 30.384 -6.793 -18.565 1.00 51.00 85 ALA A N 1
ATOM 674 C CA . ALA A 1 85 ? 31.196 -6.365 -19.714 1.00 51.00 85 ALA A CA 1
ATOM 675 C C . ALA A 1 85 ? 31.781 -4.946 -19.554 1.00 51.00 85 ALA A C 1
ATOM 677 O O . ALA A 1 85 ? 31.132 -3.939 -19.822 1.00 51.00 85 ALA A O 1
ATOM 678 N N . VAL A 1 86 ? 33.056 -4.887 -19.161 1.00 47.50 86 VAL A N 1
ATOM 679 C CA . VAL A 1 86 ? 33.877 -3.684 -18.892 1.00 47.50 86 VAL A CA 1
ATOM 680 C C . VAL A 1 86 ? 34.252 -2.871 -20.156 1.00 47.50 86 VAL A C 1
ATOM 682 O O . VAL A 1 86 ? 34.801 -1.779 -20.056 1.00 47.50 86 VAL A O 1
ATOM 685 N N . SER A 1 87 ? 33.947 -3.339 -21.368 1.00 46.06 87 SER A N 1
ATOM 686 C CA . SER A 1 87 ? 34.630 -2.884 -22.593 1.00 46.06 87 SER A CA 1
ATOM 687 C C . SER A 1 87 ? 33.845 -1.963 -23.545 1.00 46.06 87 SER A C 1
ATOM 689 O O . SER A 1 87 ? 34.422 -1.492 -24.525 1.00 46.06 87 SER A O 1
ATOM 691 N N . LYS A 1 88 ? 32.560 -1.652 -23.307 1.00 45.59 88 LYS A N 1
ATOM 692 C CA . LYS A 1 88 ? 31.711 -0.917 -24.285 1.00 45.59 88 LYS A CA 1
ATOM 693 C C . LYS A 1 88 ? 31.444 0.568 -23.983 1.00 45.59 88 LYS A C 1
ATOM 695 O O . LYS A 1 88 ? 30.613 1.183 -24.645 1.00 45.59 88 LYS A O 1
ATOM 700 N N . LEU A 1 89 ? 32.187 1.185 -23.063 1.00 46.97 89 LEU A N 1
ATOM 701 C CA . LEU A 1 89 ? 32.030 2.607 -22.708 1.00 46.97 89 LEU A CA 1
ATOM 702 C C . LEU A 1 89 ? 32.495 3.594 -23.808 1.00 46.97 89 LEU A C 1
ATOM 704 O O . LEU A 1 89 ? 32.269 4.790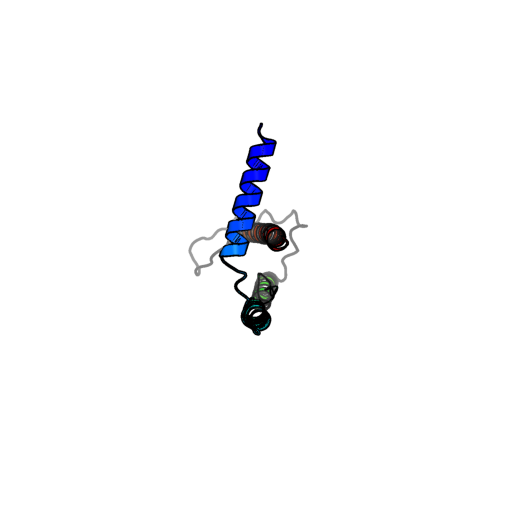 -23.695 1.00 46.97 89 LEU A O 1
ATOM 708 N N . ASN A 1 90 ? 33.133 3.128 -24.887 1.00 45.28 90 ASN A N 1
ATOM 709 C CA . ASN A 1 90 ? 33.822 4.005 -25.845 1.00 45.28 90 ASN A CA 1
ATOM 710 C C . ASN A 1 90 ? 32.955 4.523 -27.015 1.00 45.28 90 ASN A C 1
ATOM 712 O O . ASN A 1 90 ? 33.471 5.160 -27.926 1.00 45.28 90 ASN A O 1
ATOM 716 N N . ARG A 1 91 ? 31.646 4.235 -27.040 1.00 46.00 91 ARG A N 1
ATOM 717 C CA . ARG A 1 91 ? 30.747 4.581 -28.167 1.00 46.00 91 ARG A CA 1
ATOM 718 C C . ARG A 1 91 ? 29.804 5.760 -27.902 1.00 46.00 91 ARG A C 1
ATOM 720 O O . ARG A 1 91 ? 28.873 5.984 -28.663 1.00 46.00 91 ARG A O 1
ATOM 727 N N . PHE A 1 92 ? 30.060 6.542 -26.858 1.00 46.31 92 PHE A N 1
ATOM 728 C CA . PHE A 1 92 ? 29.294 7.751 -26.524 1.00 46.31 92 PHE A CA 1
ATOM 729 C C . PHE A 1 92 ? 29.545 8.956 -27.465 1.00 46.31 92 PHE A C 1
ATOM 731 O O . PHE A 1 92 ? 29.059 10.046 -27.187 1.00 46.31 92 PHE A O 1
ATOM 738 N N . ALA A 1 93 ? 30.299 8.801 -28.559 1.00 48.91 93 ALA A N 1
ATOM 739 C CA . ALA A 1 93 ? 30.888 9.930 -29.285 1.00 48.91 93 ALA A CA 1
ATOM 740 C C . ALA A 1 93 ? 30.081 10.497 -30.474 1.00 48.91 93 ALA A C 1
ATOM 742 O O . ALA A 1 93 ? 30.430 11.570 -30.951 1.00 48.91 93 ALA A O 1
ATOM 743 N N . GLU A 1 94 ? 29.019 9.851 -30.966 1.00 47.16 94 GLU A N 1
ATOM 744 C CA . GLU A 1 94 ? 28.401 10.255 -32.246 1.00 47.16 94 GLU A CA 1
ATOM 745 C C . GLU A 1 94 ? 26.896 10.529 -32.112 1.00 47.16 94 GLU A C 1
ATOM 747 O O . GLU A 1 94 ? 26.037 9.738 -32.491 1.00 47.16 94 GLU A O 1
ATOM 752 N N . PHE A 1 95 ? 26.579 11.686 -31.530 1.00 40.53 95 PHE A N 1
ATOM 753 C CA . PHE A 1 95 ? 25.231 12.249 -31.442 1.00 40.53 95 PHE A CA 1
ATOM 754 C C . PHE A 1 95 ? 24.909 13.074 -32.702 1.00 40.53 95 PHE A C 1
ATOM 756 O O . PHE A 1 95 ? 25.562 14.085 -32.957 1.00 40.53 95 PHE A O 1
ATOM 763 N N . ASN A 1 96 ? 23.866 12.703 -33.454 1.00 43.81 96 ASN A N 1
ATOM 764 C CA . ASN A 1 96 ? 23.300 13.516 -34.538 1.00 43.81 96 ASN A CA 1
ATOM 765 C C . ASN A 1 96 ? 21.840 13.869 -34.191 1.00 43.81 96 ASN A C 1
ATOM 767 O O . ASN A 1 96 ? 20.960 13.012 -34.202 1.00 43.81 96 ASN A O 1
ATOM 771 N N . LEU A 1 97 ? 21.610 15.118 -33.777 1.00 48.81 97 LEU A N 1
ATOM 772 C CA . LEU A 1 97 ? 20.541 15.490 -32.837 1.00 48.81 97 LEU A CA 1
ATOM 773 C C . LEU A 1 97 ? 19.203 15.968 -33.436 1.00 48.81 97 LEU A C 1
ATOM 775 O O . LEU A 1 97 ? 18.308 16.272 -32.655 1.00 48.81 97 LEU A O 1
ATOM 779 N N . LEU A 1 98 ? 19.008 16.064 -34.757 1.00 45.09 98 LEU A N 1
ATOM 780 C CA . LEU A 1 98 ? 17.853 16.830 -35.284 1.00 45.09 98 LEU A CA 1
ATOM 781 C C . LEU A 1 98 ? 17.113 16.265 -36.512 1.00 45.09 98 LEU A C 1
ATOM 783 O O . LEU A 1 98 ? 16.197 16.923 -36.997 1.00 45.09 98 LEU A O 1
ATOM 787 N N . ALA A 1 99 ? 17.445 15.074 -37.025 1.00 47.31 99 ALA A N 1
ATOM 788 C CA . ALA A 1 99 ? 16.999 14.691 -38.375 1.00 47.31 99 ALA A CA 1
ATOM 789 C C . ALA A 1 99 ? 15.862 13.657 -38.493 1.00 47.31 99 ALA A C 1
ATOM 791 O O . ALA A 1 99 ? 15.306 13.547 -39.581 1.00 47.31 99 ALA A O 1
ATOM 792 N N . ASN A 1 100 ? 15.486 12.887 -37.463 1.00 44.19 100 ASN A N 1
ATOM 793 C CA . ASN A 1 100 ? 14.511 11.810 -37.689 1.00 44.19 100 ASN A CA 1
ATOM 794 C C . ASN A 1 100 ? 13.632 11.514 -36.471 1.00 44.19 100 ASN A C 1
ATOM 796 O O . ASN A 1 100 ? 14.163 11.105 -35.441 1.00 44.19 100 ASN A O 1
ATOM 800 N N . SER A 1 101 ? 12.318 11.736 -36.656 1.00 47.47 101 SER A N 1
ATOM 801 C CA . SER A 1 101 ? 11.144 11.283 -35.880 1.00 47.47 101 SER A CA 1
ATOM 802 C C . SER A 1 101 ? 11.293 11.285 -34.362 1.00 47.47 101 SER A C 1
ATOM 804 O O . SER A 1 101 ? 12.129 10.545 -33.883 1.00 47.47 101 SER A O 1
ATOM 806 N N . LEU A 1 102 ? 10.454 12.025 -33.621 1.00 48.31 102 LEU A N 1
ATOM 807 C CA . LEU A 1 102 ? 10.351 12.075 -32.144 1.00 48.31 102 LEU A CA 1
ATOM 808 C C . LEU A 1 102 ? 10.804 10.785 -31.416 1.00 48.31 102 LEU A C 1
ATOM 810 O O . LEU A 1 102 ? 9.998 9.985 -30.948 1.00 48.31 102 LEU A O 1
ATOM 814 N N . ASN A 1 103 ? 12.118 10.598 -31.325 1.00 48.31 103 ASN A N 1
ATOM 815 C CA . ASN A 1 103 ? 12.783 9.463 -30.722 1.00 48.31 103 ASN A CA 1
ATOM 816 C C . ASN A 1 103 ? 13.054 9.932 -29.307 1.00 48.31 103 ASN A C 1
ATOM 818 O O . ASN A 1 103 ? 14.061 10.585 -29.029 1.00 48.31 103 ASN A O 1
ATOM 822 N N . PHE A 1 104 ? 12.085 9.703 -28.425 1.00 55.53 104 PHE A N 1
ATOM 823 C CA . PHE A 1 104 ? 12.268 9.987 -27.013 1.00 55.53 104 PHE A CA 1
ATOM 824 C C . PHE A 1 104 ? 13.275 8.979 -26.464 1.00 55.53 104 PHE A C 1
ATOM 826 O O . PHE A 1 104 ? 12.918 7.884 -26.038 1.00 55.53 104 PHE A O 1
ATOM 833 N N . TYR A 1 105 ? 14.552 9.353 -26.491 1.00 60.66 105 TYR A N 1
ATOM 834 C CA . TYR A 1 105 ? 15.604 8.636 -25.788 1.00 60.66 105 TYR A CA 1
ATOM 835 C C . TYR A 1 105 ? 15.379 8.817 -24.289 1.00 60.66 105 TYR A C 1
ATOM 837 O O . TYR A 1 105 ? 15.812 9.796 -23.677 1.00 60.66 105 TYR A O 1
ATOM 845 N N . ILE A 1 106 ? 14.647 7.879 -23.694 1.00 63.91 106 ILE A N 1
ATOM 846 C CA . ILE A 1 106 ? 14.497 7.797 -22.247 1.00 63.91 106 ILE A CA 1
ATOM 847 C C . ILE A 1 106 ? 15.876 7.453 -21.691 1.00 63.91 106 ILE A C 1
ATOM 849 O O . ILE A 1 106 ? 16.423 6.384 -21.955 1.00 63.91 106 ILE A O 1
ATOM 853 N N . SER A 1 107 ? 16.468 8.387 -20.948 1.00 74.12 107 SER A N 1
ATOM 854 C CA . SER A 1 107 ? 17.796 8.170 -20.389 1.00 74.12 107 SER A CA 1
ATOM 855 C C . SER A 1 107 ? 17.750 7.076 -19.326 1.00 74.12 107 SER A C 1
ATOM 857 O O . SER A 1 107 ? 16.787 6.959 -18.562 1.00 74.12 107 SER A O 1
ATOM 859 N N . ASN A 1 108 ? 18.832 6.306 -19.222 1.00 74.56 108 ASN A N 1
ATOM 860 C CA . ASN A 1 108 ? 18.960 5.279 -18.188 1.00 74.56 108 ASN A CA 1
ATOM 861 C C . ASN A 1 108 ? 18.738 5.863 -16.782 1.00 74.56 108 ASN A C 1
ATOM 863 O O . ASN A 1 108 ? 18.153 5.209 -15.930 1.00 74.56 108 ASN A O 1
ATOM 867 N N . THR A 1 109 ? 19.106 7.127 -16.553 1.00 84.50 109 THR A N 1
ATOM 868 C CA . THR A 1 109 ? 18.845 7.846 -15.298 1.00 84.50 109 THR A CA 1
ATOM 869 C C . THR A 1 109 ? 17.357 8.018 -15.005 1.00 84.50 109 THR A C 1
ATOM 871 O O . THR A 1 109 ? 16.949 7.875 -13.853 1.00 84.50 109 THR A O 1
ATOM 874 N N . VAL A 1 110 ? 16.531 8.294 -16.020 1.00 87.31 110 VAL A N 1
ATOM 875 C CA . VAL A 1 110 ? 15.070 8.366 -15.861 1.00 87.31 110 VAL A CA 1
ATOM 876 C C . VAL A 1 110 ? 14.526 6.983 -15.512 1.00 87.31 110 VAL A C 1
ATOM 878 O O . VAL A 1 110 ? 13.753 6.859 -14.565 1.00 87.31 110 VAL A O 1
ATOM 881 N N . ILE A 1 111 ? 14.999 5.934 -16.189 1.00 84.50 111 ILE A N 1
ATOM 882 C CA . ILE A 1 111 ? 14.601 4.547 -15.898 1.00 84.50 111 ILE A CA 1
ATOM 883 C C . ILE A 1 111 ? 14.974 4.170 -14.458 1.00 84.50 111 ILE A C 1
ATOM 885 O O . ILE A 1 111 ? 14.113 3.728 -13.701 1.00 84.50 111 ILE A O 1
ATOM 889 N N . TYR A 1 112 ? 16.218 4.408 -14.035 1.00 81.75 112 TYR A N 1
ATOM 890 C CA . TYR A 1 112 ? 16.667 4.117 -12.669 1.00 81.75 112 TYR A CA 1
ATOM 891 C C . TYR A 1 112 ? 15.909 4.928 -11.617 1.00 81.75 112 TYR A C 1
ATOM 893 O O . TYR A 1 112 ? 15.573 4.394 -10.561 1.00 81.75 112 TYR A O 1
ATOM 901 N N . SER A 1 113 ? 15.578 6.185 -11.916 1.00 87.69 113 SER A N 1
ATOM 902 C CA . SER A 1 113 ? 14.747 7.024 -11.045 1.00 87.69 113 SER A CA 1
ATOM 903 C C . SER A 1 113 ? 13.346 6.440 -10.867 1.00 87.69 113 SER A C 1
ATOM 905 O O . SER A 1 113 ? 12.862 6.347 -9.742 1.00 87.69 113 SER A O 1
ATOM 907 N N . PHE A 1 114 ? 12.706 5.996 -11.951 1.00 89.44 114 PHE A N 1
ATOM 908 C CA . PHE A 1 114 ? 11.379 5.380 -11.890 1.00 89.44 114 PHE A CA 1
ATOM 909 C C . PHE A 1 114 ? 11.393 4.029 -11.172 1.00 89.44 114 PHE A C 1
ATOM 911 O O . PHE A 1 114 ? 10.498 3.758 -10.372 1.00 89.44 114 PHE A O 1
ATOM 918 N N . VAL A 1 115 ? 12.419 3.206 -11.400 1.00 91.56 115 VAL A N 1
ATOM 919 C CA . VAL A 1 115 ? 12.601 1.933 -10.685 1.00 91.56 115 VAL A CA 1
ATOM 920 C C . VAL A 1 115 ? 12.813 2.179 -9.190 1.00 91.56 115 VAL A C 1
ATOM 922 O O . VAL A 1 115 ? 12.168 1.534 -8.362 1.00 91.56 115 VAL A O 1
ATOM 925 N N . GLY A 1 116 ? 13.659 3.147 -8.830 1.00 93.69 116 GLY A N 1
ATOM 926 C CA . GLY A 1 116 ? 13.873 3.548 -7.441 1.00 93.69 116 GLY A CA 1
ATOM 927 C C . GLY A 1 116 ? 12.592 4.071 -6.789 1.00 93.69 116 GLY A C 1
ATOM 928 O O . GLY A 1 116 ? 12.242 3.649 -5.689 1.00 93.69 116 GLY A O 1
ATOM 929 N N . LEU A 1 117 ? 11.841 4.927 -7.484 1.00 94.38 117 LEU A N 1
ATOM 930 C CA . LEU A 1 117 ? 10.557 5.443 -7.009 1.00 94.38 117 LEU A CA 1
ATOM 931 C C . LEU A 1 117 ? 9.551 4.307 -6.787 1.00 94.38 117 LEU A C 1
ATOM 933 O O . LEU A 1 117 ? 8.924 4.250 -5.729 1.00 94.38 117 LEU A O 1
ATOM 937 N N . ALA A 1 118 ? 9.436 3.369 -7.729 1.00 93.19 118 ALA A N 1
ATOM 938 C CA . ALA A 1 118 ? 8.572 2.199 -7.587 1.00 93.19 118 ALA A CA 1
ATOM 939 C C . ALA A 1 118 ? 8.963 1.344 -6.370 1.00 93.19 118 ALA A C 1
ATOM 941 O O . ALA A 1 118 ? 8.089 0.913 -5.613 1.00 93.19 118 ALA A O 1
ATOM 942 N N . PHE A 1 119 ? 10.265 1.156 -6.130 1.00 94.62 119 PHE A N 1
ATOM 943 C CA . PHE A 1 119 ? 10.768 0.467 -4.942 1.00 94.62 119 PHE A CA 1
ATOM 944 C C . PHE A 1 119 ? 10.380 1.196 -3.648 1.00 94.62 119 PHE A C 1
ATOM 946 O O . PHE A 1 119 ? 9.858 0.572 -2.722 1.00 94.62 119 PHE A O 1
ATOM 953 N N . PHE A 1 120 ? 10.560 2.518 -3.587 1.00 93.69 120 PHE A N 1
ATOM 954 C CA . PHE A 1 120 ? 10.171 3.309 -2.418 1.00 93.69 120 PHE A CA 1
ATOM 955 C C . PHE A 1 120 ? 8.668 3.246 -2.145 1.00 93.69 120 PHE A C 1
ATOM 957 O O . PHE A 1 120 ? 8.271 3.035 -0.998 1.00 93.69 120 PHE A O 1
ATOM 964 N N . VAL A 1 121 ? 7.834 3.362 -3.180 1.00 94.19 121 VAL A N 1
ATOM 965 C CA . VAL A 1 121 ? 6.377 3.217 -3.048 1.00 94.19 121 VAL A CA 1
ATOM 966 C C . VAL A 1 121 ? 6.024 1.826 -2.524 1.00 94.19 121 VAL A C 1
ATOM 968 O O . VAL A 1 121 ? 5.183 1.695 -1.634 1.00 94.19 121 VAL A O 1
ATOM 971 N N . TRP A 1 122 ? 6.695 0.778 -3.006 1.00 92.50 122 TRP A N 1
ATOM 972 C CA . TRP A 1 122 ? 6.458 -0.580 -2.526 1.00 92.50 122 TRP A CA 1
ATOM 973 C C . TRP A 1 122 ? 6.804 -0.748 -1.040 1.00 92.50 122 TRP A C 1
ATOM 975 O O . TRP A 1 122 ? 5.991 -1.277 -0.274 1.00 92.50 122 TRP A O 1
ATOM 985 N N . VAL A 1 123 ? 7.958 -0.228 -0.607 1.00 92.88 123 VAL A N 1
ATOM 986 C CA . VAL A 1 123 ? 8.360 -0.217 0.810 1.00 92.88 123 VAL A CA 1
ATOM 987 C C . VAL A 1 123 ? 7.356 0.568 1.657 1.00 92.88 123 VAL A C 1
ATOM 989 O O . VAL A 1 123 ? 6.934 0.088 2.712 1.00 92.88 123 VAL A O 1
ATOM 992 N N . GLN A 1 124 ? 6.919 1.742 1.193 1.00 93.25 124 GLN A N 1
ATOM 993 C CA . GLN A 1 124 ? 5.915 2.556 1.883 1.00 93.25 124 GLN A CA 1
ATOM 994 C C . GLN A 1 124 ? 4.597 1.795 2.061 1.00 93.25 124 GLN A C 1
ATOM 996 O O . GLN A 1 124 ? 4.071 1.748 3.173 1.00 93.25 124 GLN A O 1
ATOM 1001 N N . VAL A 1 125 ? 4.093 1.135 1.014 1.00 91.38 125 VAL A N 1
ATOM 1002 C CA . VAL A 1 125 ? 2.873 0.313 1.088 1.00 91.38 125 VAL A CA 1
ATOM 1003 C C . VAL A 1 125 ? 3.042 -0.841 2.080 1.00 91.38 125 VAL A C 1
ATOM 1005 O O . VAL A 1 125 ? 2.125 -1.122 2.855 1.00 91.38 125 VAL A O 1
ATOM 1008 N N . PHE A 1 126 ? 4.209 -1.492 2.109 1.00 90.12 126 PHE A N 1
ATOM 1009 C CA . PHE A 1 126 ? 4.491 -2.570 3.059 1.00 90.12 126 PHE A CA 1
ATOM 1010 C C . PHE A 1 126 ? 4.487 -2.083 4.518 1.00 90.12 126 PHE A C 1
ATOM 1012 O O . PHE A 1 126 ? 3.835 -2.691 5.375 1.00 90.12 126 PHE A O 1
ATOM 1019 N N . LEU A 1 127 ? 5.160 -0.964 4.801 1.00 89.94 127 LEU A N 1
ATOM 1020 C CA . LEU A 1 127 ? 5.199 -0.362 6.137 1.00 89.94 127 LEU A CA 1
ATOM 1021 C C . LEU A 1 127 ? 3.806 0.085 6.595 1.00 89.94 127 LEU A C 1
ATOM 1023 O O . LEU A 1 127 ? 3.398 -0.225 7.718 1.00 89.94 127 LEU A O 1
ATOM 1027 N N . LEU A 1 128 ? 3.047 0.744 5.716 1.00 88.56 128 LEU A N 1
ATOM 1028 C CA . LEU A 1 128 ? 1.692 1.208 6.014 1.00 88.56 128 LEU A CA 1
ATOM 1029 C C . LEU A 1 128 ? 0.744 0.030 6.281 1.00 88.56 128 LEU A C 1
ATOM 1031 O O . LEU A 1 128 ? -0.046 0.067 7.226 1.00 88.56 128 LEU A O 1
ATOM 1035 N N . LYS A 1 129 ? 0.878 -1.057 5.512 1.00 81.00 129 LYS A N 1
ATOM 1036 C CA . LYS A 1 129 ? 0.137 -2.306 5.736 1.00 81.00 129 LYS A CA 1
ATOM 1037 C C . LYS A 1 129 ? 0.444 -2.908 7.108 1.00 81.00 129 LYS A C 1
ATOM 1039 O O . LYS A 1 129 ? -0.480 -3.317 7.808 1.00 81.00 129 LYS A O 1
ATOM 1044 N N . SER A 1 130 ? 1.716 -2.943 7.505 1.00 81.31 130 SER A N 1
ATOM 1045 C CA . SER A 1 130 ? 2.135 -3.444 8.822 1.00 81.31 130 SER A CA 1
ATOM 1046 C C . SER A 1 130 ? 1.572 -2.592 9.966 1.00 81.31 130 SER A C 1
ATOM 1048 O O . SER A 1 130 ? 1.055 -3.128 10.946 1.00 81.31 130 SER A O 1
ATOM 1050 N N . TYR A 1 131 ? 1.599 -1.265 9.819 1.00 84.62 131 TYR A N 1
ATOM 1051 C CA . TYR A 1 131 ? 1.058 -0.337 10.810 1.00 84.62 131 TYR A CA 1
ATOM 1052 C C . TYR A 1 131 ? -0.457 -0.488 11.003 1.00 84.62 131 TYR A C 1
ATOM 1054 O O . TYR A 1 131 ? -0.930 -0.603 12.135 1.00 84.62 131 TYR A O 1
ATOM 1062 N N . MET A 1 132 ? -1.221 -0.539 9.908 1.00 82.19 132 MET A N 1
ATOM 1063 C CA . MET A 1 132 ? -2.682 -0.655 9.974 1.00 82.19 132 MET A CA 1
ATOM 1064 C C . MET A 1 132 ? -3.125 -2.016 10.526 1.00 82.19 132 MET A C 1
ATOM 1066 O O . MET A 1 132 ? -4.043 -2.061 11.341 1.00 82.19 132 MET A O 1
ATOM 1070 N N . ASN A 1 133 ? -2.427 -3.109 10.187 1.00 79.81 133 ASN A N 1
ATOM 1071 C CA . ASN A 1 133 ? -2.698 -4.426 10.776 1.00 79.81 133 ASN A CA 1
ATOM 1072 C C . ASN A 1 133 ? -2.565 -4.425 12.309 1.00 79.81 133 ASN A C 1
ATOM 1074 O O . ASN A 1 133 ? -3.330 -5.108 12.981 1.00 79.81 133 ASN A O 1
ATOM 1078 N N . LYS A 1 134 ? -1.621 -3.656 12.871 1.00 75.12 134 LYS A N 1
ATOM 1079 C CA . LYS A 1 134 ? -1.441 -3.558 14.329 1.00 75.12 134 LYS A CA 1
ATOM 1080 C C . LYS A 1 134 ? -2.540 -2.749 15.019 1.00 75.12 134 LYS A C 1
ATOM 1082 O O . LYS A 1 134 ? -2.864 -3.050 16.159 1.00 75.12 134 LYS A O 1
ATOM 1087 N N . ARG A 1 135 ? -3.111 -1.738 14.353 1.00 70.31 135 ARG A N 1
ATOM 1088 C CA . ARG A 1 135 ? -4.218 -0.932 14.905 1.00 70.31 135 ARG A CA 1
ATOM 1089 C C . ARG A 1 135 ? -5.570 -1.636 14.855 1.00 70.31 135 ARG A C 1
ATOM 1091 O O . ARG A 1 135 ? -6.413 -1.343 15.682 1.00 70.31 135 ARG A O 1
ATOM 1098 N N . ILE A 1 136 ? -5.771 -2.510 13.873 1.00 63.12 136 ILE A N 1
ATOM 1099 C CA . ILE A 1 136 ? -7.029 -3.242 13.668 1.00 63.12 136 ILE A CA 1
ATOM 1100 C C . ILE A 1 136 ? -7.111 -4.499 14.558 1.00 63.12 136 ILE A C 1
ATOM 1102 O O . ILE A 1 136 ? -8.191 -5.028 14.782 1.00 63.12 136 ILE A O 1
ATOM 1106 N N . ALA A 1 137 ? -5.972 -4.985 15.062 1.00 56.94 137 ALA A N 1
ATOM 1107 C CA . ALA A 1 137 ? -5.890 -6.140 15.959 1.00 56.94 137 ALA A CA 1
ATOM 1108 C C . ALA A 1 137 ? -6.031 -5.789 17.461 1.00 56.94 137 ALA A C 1
ATOM 1110 O O . ALA A 1 137 ? -5.805 -6.662 18.300 1.00 56.94 137 ALA A O 1
ATOM 1111 N N . LEU A 1 138 ? -6.367 -4.534 17.786 1.00 46.16 138 LEU A N 1
ATOM 1112 C CA . LEU A 1 138 ? -6.745 -4.037 19.117 1.00 46.16 138 LEU A CA 1
ATOM 1113 C C . LEU A 1 138 ? -8.237 -3.700 19.113 1.00 46.16 138 LEU A C 1
ATOM 1115 O O . LEU A 1 138 ? -8.889 -3.984 20.139 1.00 46.16 138 LEU A O 1
#

pLDDT: mean 73.15, std 16.47, range [40.53, 94.62]

Radius of gyration: 36.08 Å; chains: 1; bounding box: 76×28×100 Å

Secondary structure (DSSP, 8-state):
--HHHHHHHHHHHHHHHHHH---PPPTTHHHHHHHHHHHHHHHS-------SS-HHHHHHHHHHHHHHHHHHHHS-TT---TTS-TT-GGGTT----SSSS------HHHHHHHHHHHHHHHHHHHHHHHHHHHHHT-

Organism: NCBI:txid652676